Protein AF-A0A0J1EWR9-F1 (afdb_monomer)

Mean predicted aligned error: 10.92 Å

pLDDT: mean 83.85, std 16.02, range [31.08, 96.56]

Structure (mmCIF, N/CA/C/O backbone):
data_AF-A0A0J1EWR9-F1
#
_entry.id   AF-A0A0J1EWR9-F1
#
loop_
_atom_site.group_PDB
_atom_site.id
_atom_site.type_symbol
_atom_site.label_atom_id
_atom_site.label_alt_id
_atom_site.label_comp_id
_atom_site.label_asym_id
_atom_site.label_entity_id
_atom_site.label_seq_id
_atom_site.pdbx_PDB_ins_code
_atom_site.Cartn_x
_atom_site.Cartn_y
_atom_site.Cartn_z
_atom_site.occupancy
_atom_site.B_iso_or_equiv
_atom_site.auth_seq_id
_atom_site.auth_comp_id
_atom_site.auth_asym_id
_atom_site.auth_atom_id
_atom_site.pdbx_PDB_model_num
ATOM 1 N N . MET A 1 1 ? -21.364 41.286 -3.175 1.00 37.91 1 MET A N 1
ATOM 2 C CA . MET A 1 1 ? -20.191 40.761 -3.909 1.00 37.91 1 MET A CA 1
ATOM 3 C C . MET A 1 1 ? -19.539 39.687 -3.044 1.00 37.91 1 MET A C 1
ATOM 5 O O . MET A 1 1 ? -18.715 40.009 -2.201 1.00 37.91 1 MET A O 1
ATOM 9 N N . ALA A 1 2 ? -20.001 38.438 -3.156 1.00 32.22 2 ALA A N 1
ATOM 10 C CA . ALA A 1 2 ? -19.478 37.317 -2.376 1.00 32.22 2 ALA A CA 1
ATOM 11 C C . ALA A 1 2 ? -18.197 36.787 -3.035 1.00 32.22 2 ALA A C 1
ATOM 13 O O . ALA A 1 2 ? -18.222 36.360 -4.189 1.00 32.22 2 ALA A O 1
ATOM 14 N N . ALA A 1 3 ? -17.079 36.841 -2.314 1.00 31.08 3 ALA A N 1
ATOM 15 C CA . ALA A 1 3 ? -15.833 36.223 -2.734 1.00 31.08 3 ALA A CA 1
ATOM 16 C C . ALA A 1 3 ? -15.932 34.708 -2.509 1.00 31.08 3 ALA A C 1
ATOM 18 O O . ALA A 1 3 ? -16.020 34.244 -1.374 1.00 31.08 3 ALA A O 1
ATOM 19 N N . ALA A 1 4 ? -15.933 33.939 -3.598 1.00 34.31 4 ALA A N 1
ATOM 20 C CA . ALA A 1 4 ? -15.807 32.491 -3.549 1.00 34.31 4 ALA A CA 1
ATOM 21 C C . ALA A 1 4 ? -14.439 32.131 -2.949 1.00 34.31 4 ALA A C 1
ATOM 23 O O . ALA A 1 4 ? -13.392 32.376 -3.556 1.00 34.31 4 ALA A O 1
ATOM 24 N N . ALA A 1 5 ? -14.450 31.565 -1.742 1.00 34.25 5 ALA A N 1
ATOM 25 C CA . ALA A 1 5 ? -13.275 30.957 -1.146 1.00 34.25 5 ALA A CA 1
ATOM 26 C C . ALA A 1 5 ? -12.832 29.797 -2.046 1.00 34.25 5 ALA A C 1
ATOM 28 O O . ALA A 1 5 ? -13.512 28.777 -2.162 1.00 34.25 5 ALA A O 1
ATOM 29 N N . ARG A 1 6 ? -11.695 29.976 -2.723 1.00 36.34 6 ARG A N 1
ATOM 30 C CA . ARG A 1 6 ? -10.987 28.891 -3.397 1.00 36.34 6 ARG A CA 1
ATOM 31 C C . ARG A 1 6 ? -10.632 27.859 -2.332 1.00 36.34 6 ARG A C 1
ATOM 33 O O . ARG A 1 6 ? -9.764 28.110 -1.502 1.00 36.34 6 ARG A O 1
ATOM 40 N N . SER A 1 7 ? -11.331 26.727 -2.347 1.00 34.72 7 SER A N 1
ATOM 41 C CA . SER A 1 7 ? -10.977 25.547 -1.563 1.00 34.72 7 SER A CA 1
ATOM 42 C C . SER A 1 7 ? -9.659 25.001 -2.104 1.00 34.72 7 SER A C 1
ATOM 44 O O . SER A 1 7 ? -9.625 24.176 -3.013 1.00 34.72 7 SER A O 1
ATOM 46 N N . THR A 1 8 ? -8.545 25.526 -1.604 1.00 36.16 8 THR A N 1
ATOM 47 C CA . THR A 1 8 ? -7.243 24.886 -1.747 1.00 36.16 8 THR A CA 1
ATOM 48 C C . THR A 1 8 ? -7.196 23.759 -0.726 1.00 36.16 8 THR A C 1
ATOM 50 O O . THR A 1 8 ? -6.643 23.915 0.362 1.00 36.16 8 THR A O 1
ATOM 53 N N . THR A 1 9 ? -7.813 22.620 -1.039 1.00 37.31 9 THR A N 1
ATOM 54 C CA . THR A 1 9 ? -7.433 21.369 -0.385 1.00 37.31 9 THR A CA 1
ATOM 55 C C . THR A 1 9 ? -5.972 21.138 -0.736 1.00 37.31 9 THR A C 1
ATOM 57 O O . THR A 1 9 ? -5.660 20.743 -1.856 1.00 37.31 9 THR A O 1
ATOM 60 N N . THR A 1 10 ? -5.060 21.450 0.183 1.00 41.75 10 THR A N 1
ATOM 61 C CA . THR A 1 10 ? -3.684 20.963 0.107 1.00 41.75 10 THR A CA 1
ATOM 62 C C . THR A 1 10 ? -3.775 19.447 0.124 1.00 41.75 10 THR A C 1
ATOM 64 O O . THR A 1 10 ? -4.070 18.866 1.171 1.00 41.75 10 THR A O 1
ATOM 67 N N . GLU A 1 11 ? -3.642 18.826 -1.050 1.00 52.19 11 GLU A N 1
ATOM 68 C CA . GLU A 1 11 ? -3.590 17.376 -1.165 1.00 52.19 11 GLU A CA 1
ATOM 69 C C . GLU A 1 11 ? -2.507 16.869 -0.220 1.00 52.19 11 GLU A C 1
ATOM 71 O O . GLU A 1 11 ? -1.370 17.343 -0.205 1.00 52.19 11 GLU A O 1
ATOM 76 N N . ASP A 1 12 ? -2.912 15.947 0.639 1.00 57.62 12 ASP A N 1
ATOM 77 C CA . ASP A 1 12 ? -2.033 15.313 1.592 1.00 57.62 12 ASP A CA 1
ATOM 78 C C . ASP A 1 12 ? -0.896 14.601 0.832 1.00 57.62 12 ASP A C 1
ATOM 80 O O . ASP A 1 12 ? -1.179 13.655 0.096 1.00 57.62 12 ASP A O 1
ATOM 84 N N . PRO A 1 13 ? 0.382 14.986 1.020 1.00 54.22 13 PRO A N 1
ATOM 85 C CA . PRO A 1 13 ? 1.504 14.474 0.221 1.00 54.22 13 PRO A CA 1
ATOM 86 C C . PRO A 1 13 ? 1.744 12.967 0.419 1.00 54.22 13 PRO A C 1
ATOM 88 O O . PRO A 1 13 ? 2.496 12.333 -0.319 1.00 54.22 13 PRO A O 1
ATOM 91 N N . THR A 1 14 ? 1.081 12.384 1.419 1.00 61.03 14 THR A N 1
ATOM 92 C CA . THR A 1 14 ? 1.144 10.967 1.782 1.00 61.03 14 THR A CA 1
ATOM 93 C C . THR A 1 14 ? 0.145 10.108 1.015 1.00 61.03 14 THR A C 1
ATOM 95 O O . THR A 1 14 ? 0.278 8.881 0.970 1.00 61.03 14 THR A O 1
ATOM 98 N N . SER A 1 15 ? -0.862 10.743 0.415 1.00 74.31 15 SER A N 1
ATOM 99 C CA . SER A 1 15 ? -1.909 10.065 -0.331 1.00 74.31 15 SER A CA 1
ATOM 100 C C . SER A 1 15 ? -1.381 9.644 -1.706 1.00 74.31 15 SER A C 1
ATOM 102 O O . SER A 1 15 ? -0.711 10.428 -2.379 1.00 74.31 15 SER A O 1
ATOM 104 N N . PRO A 1 16 ? -1.640 8.400 -2.144 1.00 84.75 16 PRO A N 1
ATOM 105 C CA . PRO A 1 16 ? -1.230 7.958 -3.465 1.00 84.75 16 PRO A CA 1
ATOM 106 C C . PRO A 1 16 ? -1.971 8.787 -4.508 1.00 84.75 16 PRO A C 1
ATOM 108 O O . PRO A 1 16 ? -3.175 9.020 -4.398 1.00 84.75 16 PRO A O 1
ATOM 111 N N . VAL A 1 17 ? -1.254 9.225 -5.534 1.00 88.19 17 VAL A N 1
ATOM 112 C CA . VAL A 1 17 ? -1.844 10.052 -6.587 1.00 88.19 17 VAL A CA 1
ATOM 113 C C . VAL A 1 17 ? -2.610 9.154 -7.552 1.00 88.19 17 VAL A C 1
ATOM 115 O O . VAL A 1 17 ? -2.128 8.086 -7.931 1.00 88.19 17 VAL A O 1
ATOM 118 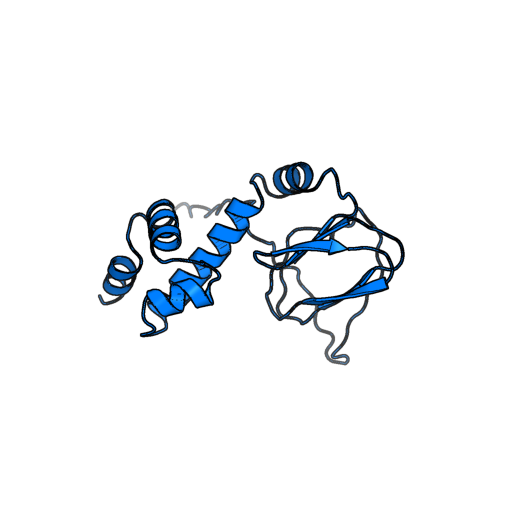N N . ARG A 1 18 ? -3.794 9.578 -8.003 1.00 90.31 18 ARG A N 1
ATOM 119 C CA . ARG A 1 18 ? -4.488 8.855 -9.074 1.00 90.31 18 ARG A CA 1
ATOM 120 C C . ARG A 1 18 ? -3.701 9.007 -10.378 1.00 90.31 18 ARG A C 1
ATOM 122 O O . ARG A 1 18 ? -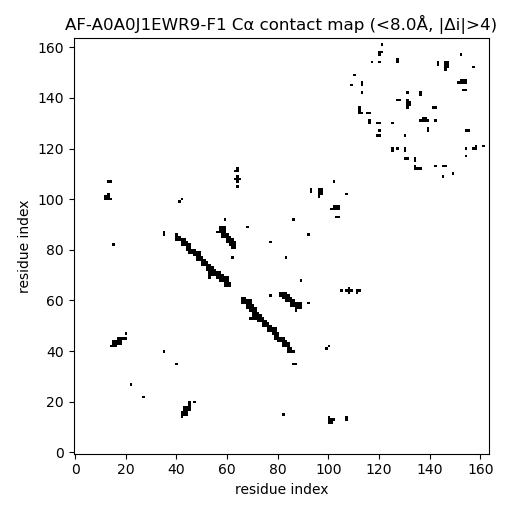3.573 10.113 -10.902 1.00 90.31 18 ARG A O 1
ATOM 129 N N . LYS A 1 19 ? -3.204 7.902 -10.930 1.00 89.12 19 LYS A N 1
ATOM 130 C CA . LYS A 1 19 ? -2.657 7.865 -12.292 1.00 89.12 19 LYS A CA 1
ATOM 131 C C . LYS A 1 19 ? -3.823 7.720 -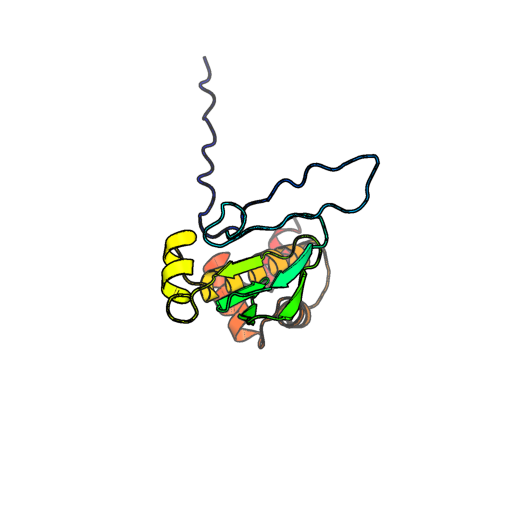13.264 1.00 89.12 19 LYS A C 1
ATOM 133 O O . LYS A 1 19 ? -4.635 6.809 -13.131 1.00 89.12 19 LYS A O 1
ATOM 138 N N . LEU A 1 20 ? -3.926 8.638 -14.220 1.00 88.75 20 LEU A N 1
ATOM 139 C CA . LEU A 1 20 ? -4.916 8.528 -15.283 1.00 88.75 20 LEU A CA 1
ATOM 140 C C . LEU A 1 20 ? -4.386 7.576 -16.356 1.00 88.75 20 LEU A C 1
ATOM 142 O O . LEU A 1 20 ? -3.428 7.900 -17.057 1.00 88.75 20 LEU A O 1
ATOM 146 N N . VAL A 1 21 ? -5.024 6.418 -16.488 1.00 88.06 21 VAL A N 1
ATOM 147 C CA . VAL A 1 21 ? -4.879 5.557 -17.659 1.00 88.06 21 VAL A CA 1
ATOM 148 C C . VAL A 1 21 ? -5.995 5.947 -18.620 1.00 88.06 21 VAL A C 1
ATOM 150 O O . VAL A 1 21 ? -7.172 5.855 -18.289 1.00 88.06 21 VAL A O 1
ATOM 153 N N . VAL A 1 22 ? -5.630 6.478 -19.785 1.00 87.69 22 VAL A N 1
ATOM 154 C CA . VAL A 1 22 ? -6.620 6.847 -20.805 1.00 87.69 22 VAL A CA 1
ATOM 155 C C . VAL A 1 22 ? -7.133 5.549 -21.440 1.00 87.69 22 VAL A C 1
ATOM 157 O O . VAL A 1 22 ? -6.310 4.803 -21.963 1.00 87.69 22 VAL A O 1
ATOM 160 N N . PRO A 1 23 ? -8.435 5.236 -21.396 1.00 84.38 23 PRO A N 1
ATOM 161 C CA . PRO A 1 23 ? -8.952 4.029 -22.027 1.00 84.38 23 PRO A CA 1
ATOM 162 C C . PRO A 1 23 ? -8.863 4.134 -23.554 1.00 84.38 23 PRO A C 1
ATOM 164 O O . PRO A 1 23 ? -9.078 5.203 -24.126 1.00 84.38 23 PRO A O 1
ATOM 167 N N . ASP A 1 24 ? -8.550 3.017 -24.202 1.00 88.50 24 ASP A N 1
ATOM 168 C CA . ASP A 1 24 ? -8.649 2.848 -25.650 1.00 88.50 24 ASP A CA 1
ATOM 169 C C . ASP A 1 24 ? -9.921 2.035 -25.941 1.00 88.50 24 ASP A C 1
ATOM 171 O O . ASP A 1 24 ? -10.001 0.883 -25.516 1.00 88.50 24 ASP A O 1
ATOM 175 N N . PRO A 1 25 ? -10.930 2.587 -26.639 1.00 89.88 25 PRO A N 1
ATOM 176 C CA . PRO A 1 25 ? -12.158 1.854 -26.950 1.00 89.88 25 PRO A CA 1
ATOM 177 C C . PRO A 1 25 ? -11.934 0.569 -27.760 1.00 89.88 25 PRO A C 1
ATOM 179 O O . PRO A 1 25 ? -12.799 -0.302 -27.766 1.00 89.88 25 PRO A O 1
ATOM 182 N N . SER A 1 26 ? -10.797 0.457 -28.452 1.00 94.75 26 SER A N 1
ATOM 183 C CA . SER A 1 26 ? -10.439 -0.692 -29.286 1.00 94.75 26 SER A CA 1
ATOM 184 C C . SER A 1 26 ? -9.549 -1.722 -28.584 1.00 94.75 26 SER A C 1
ATOM 186 O O . SER A 1 26 ? -9.333 -2.803 -29.129 1.00 94.75 26 SER A O 1
ATOM 188 N N . SER A 1 27 ? -9.056 -1.427 -27.374 1.00 92.62 27 SER A N 1
ATOM 189 C CA . SER A 1 27 ? -8.147 -2.314 -26.647 1.00 92.62 27 SER A CA 1
ATOM 190 C C . SER A 1 27 ? -8.448 -2.370 -25.153 1.00 92.62 27 SER A C 1
ATOM 192 O O . SER A 1 27 ? -8.531 -1.359 -24.462 1.00 92.62 27 SER A O 1
ATOM 194 N N . SER A 1 28 ? -8.510 -3.587 -24.614 1.00 89.81 28 SER A N 1
ATOM 195 C CA . SER A 1 28 ? -8.596 -3.820 -23.167 1.00 89.81 28 SER A CA 1
ATOM 196 C C . SER A 1 28 ? -7.227 -3.834 -22.475 1.00 89.81 28 SER A C 1
ATOM 198 O O . SER A 1 28 ? -7.166 -3.988 -21.257 1.00 89.81 28 SER A O 1
ATOM 200 N N . VAL A 1 29 ? -6.128 -3.693 -23.230 1.00 91.44 29 VAL A N 1
ATOM 201 C CA . VAL A 1 29 ? -4.752 -3.759 -22.719 1.00 91.44 29 VAL A CA 1
ATOM 202 C C . VAL A 1 29 ? -3.935 -2.574 -23.217 1.00 91.44 29 VAL A C 1
ATOM 204 O O . VAL A 1 29 ? -3.960 -2.204 -24.391 1.00 91.44 29 VAL A O 1
ATOM 207 N N . ARG A 1 30 ? -3.145 -2.010 -22.309 1.00 91.44 30 ARG A N 1
ATOM 208 C CA . ARG A 1 30 ? -2.126 -1.006 -22.598 1.00 91.44 30 ARG A CA 1
ATOM 209 C C . ARG A 1 30 ? -0.823 -1.451 -21.955 1.00 91.44 30 ARG A C 1
ATOM 211 O O . ARG A 1 30 ? -0.830 -1.907 -20.816 1.00 91.44 30 ARG A O 1
ATOM 218 N N . TRP A 1 31 ? 0.282 -1.284 -22.669 1.00 91.94 31 TRP A N 1
ATOM 219 C CA . TRP A 1 31 ? 1.608 -1.619 -22.168 1.00 91.94 31 TRP A CA 1
ATOM 220 C C . TRP A 1 31 ? 2.576 -0.463 -22.412 1.00 91.94 31 TRP A C 1
ATOM 222 O O . TRP A 1 31 ? 2.410 0.317 -23.351 1.00 91.94 31 TRP A O 1
ATOM 232 N N . HIS A 1 32 ? 3.571 -0.356 -21.537 1.00 90.44 32 HIS A N 1
ATOM 233 C CA . HIS A 1 32 ? 4.673 0.590 -21.644 1.00 90.44 32 HIS A CA 1
ATOM 234 C C . HIS A 1 32 ? 5.931 -0.046 -21.056 1.00 90.44 32 HIS A C 1
ATOM 236 O O . HIS A 1 32 ? 5.840 -0.842 -20.125 1.00 90.44 32 HIS A O 1
ATOM 242 N N . GLU A 1 33 ? 7.087 0.363 -21.562 1.00 92.50 33 GLU A N 1
ATOM 243 C CA . GLU A 1 33 ? 8.392 0.090 -20.965 1.00 92.50 33 GLU A CA 1
ATOM 244 C C . GLU A 1 33 ? 8.979 1.413 -20.467 1.00 92.50 33 GLU A C 1
ATOM 246 O O . GLU A 1 33 ? 8.808 2.450 -21.114 1.00 92.50 33 GLU A O 1
ATOM 251 N N . HIS A 1 34 ? 9.609 1.403 -19.295 1.00 88.38 34 HIS A N 1
ATOM 252 C CA . HIS A 1 34 ? 10.276 2.582 -18.759 1.00 88.38 34 HIS A CA 1
ATOM 253 C C . HIS A 1 34 ? 11.410 2.201 -17.805 1.00 88.38 34 HIS A C 1
ATOM 255 O O . HIS A 1 34 ? 11.349 1.176 -17.126 1.00 88.38 34 HIS A O 1
ATOM 261 N N . ASP A 1 35 ? 12.384 3.099 -17.682 1.00 85.75 35 ASP A N 1
ATOM 262 C CA . ASP A 1 35 ? 13.476 2.990 -16.715 1.00 85.75 35 ASP A CA 1
ATOM 263 C C . ASP A 1 35 ? 13.130 3.648 -15.370 1.00 85.75 35 ASP A C 1
ATOM 265 O O . ASP A 1 35 ? 11.990 4.046 -15.107 1.00 85.75 35 ASP A O 1
ATOM 269 N N . TRP A 1 36 ? 14.122 3.758 -14.486 1.00 81.19 36 TRP A N 1
ATOM 270 C CA . TRP A 1 36 ? 14.060 4.550 -13.259 1.00 81.19 36 TRP A CA 1
ATOM 271 C C . TRP A 1 36 ? 15.188 5.600 -13.262 1.00 81.19 36 TRP A C 1
ATOM 273 O O . TRP A 1 36 ? 16.313 5.253 -13.617 1.00 81.19 36 TRP A O 1
ATOM 283 N N . PRO A 1 37 ? 14.952 6.851 -12.814 1.00 81.75 37 PRO A N 1
ATOM 284 C CA . PRO A 1 37 ? 13.690 7.402 -12.326 1.00 81.75 37 PRO A CA 1
ATOM 285 C C . PRO A 1 37 ? 12.752 7.758 -13.483 1.00 81.75 37 PRO A C 1
ATOM 287 O O . PRO A 1 37 ? 13.180 8.266 -14.513 1.00 81.75 37 PRO A O 1
ATOM 290 N N . HIS A 1 38 ? 11.453 7.544 -13.295 1.00 83.00 38 HIS A N 1
ATOM 291 C CA . HIS A 1 38 ? 10.449 7.854 -14.310 1.00 83.00 38 HIS A CA 1
ATOM 292 C C . HIS A 1 38 ? 9.204 8.470 -13.663 1.00 83.00 38 HIS A C 1
ATOM 294 O O . HIS A 1 38 ? 8.873 8.095 -12.536 1.00 83.00 38 HIS A O 1
ATOM 300 N N . PRO A 1 39 ? 8.465 9.376 -14.335 1.00 82.38 39 PRO A N 1
ATOM 301 C CA . PRO A 1 39 ? 7.259 9.985 -13.768 1.00 82.38 39 PRO A CA 1
ATOM 302 C C . PRO A 1 39 ? 6.186 8.982 -13.320 1.00 82.38 39 PRO A C 1
ATOM 304 O O . PRO A 1 39 ? 5.365 9.318 -12.465 1.00 82.38 39 PRO A O 1
ATOM 307 N N . LEU A 1 40 ? 6.184 7.767 -13.883 1.00 81.81 40 LEU A N 1
ATOM 308 C CA . LEU A 1 40 ? 5.295 6.675 -13.469 1.00 81.81 40 LEU A CA 1
ATOM 309 C C . LEU A 1 40 ? 5.744 5.979 -12.173 1.00 81.81 40 LEU A C 1
ATOM 311 O O . LEU A 1 40 ? 4.906 5.419 -11.474 1.00 81.81 40 LEU A O 1
ATOM 315 N N . ALA A 1 41 ? 7.029 6.056 -11.820 1.00 82.50 41 ALA A N 1
ATOM 316 C CA . ALA A 1 41 ? 7.616 5.450 -10.624 1.00 82.50 41 ALA A CA 1
ATOM 317 C C . ALA A 1 41 ? 7.424 6.345 -9.383 1.00 82.50 41 ALA A C 1
ATOM 319 O O . ALA A 1 41 ? 8.377 6.803 -8.745 1.00 82.50 41 ALA A O 1
ATOM 320 N N . ARG A 1 42 ? 6.161 6.634 -9.058 1.00 86.50 42 ARG A N 1
ATOM 321 C CA . ARG A 1 42 ? 5.741 7.381 -7.861 1.00 86.50 42 ARG A CA 1
ATOM 322 C C . ARG A 1 42 ? 4.645 6.632 -7.117 1.00 86.50 42 ARG A C 1
ATOM 324 O O . ARG A 1 42 ? 4.044 5.719 -7.661 1.00 86.50 42 ARG A O 1
ATOM 331 N N . TRP A 1 43 ? 4.353 7.026 -5.883 1.00 88.69 43 TRP A N 1
ATOM 332 C CA . TRP A 1 43 ? 3.257 6.440 -5.108 1.00 88.69 43 TRP A CA 1
ATOM 333 C C . TRP A 1 43 ? 1.898 6.753 -5.747 1.00 88.69 43 TRP A C 1
ATOM 335 O O . TRP A 1 43 ? 1.466 7.909 -5.746 1.00 88.69 43 TRP A O 1
ATOM 345 N N . HIS A 1 44 ? 1.246 5.749 -6.341 1.00 90.88 44 HIS A N 1
ATOM 346 C CA . HIS A 1 44 ? 0.037 5.964 -7.135 1.00 90.88 44 HIS A CA 1
ATOM 347 C C . HIS A 1 44 ? -0.940 4.7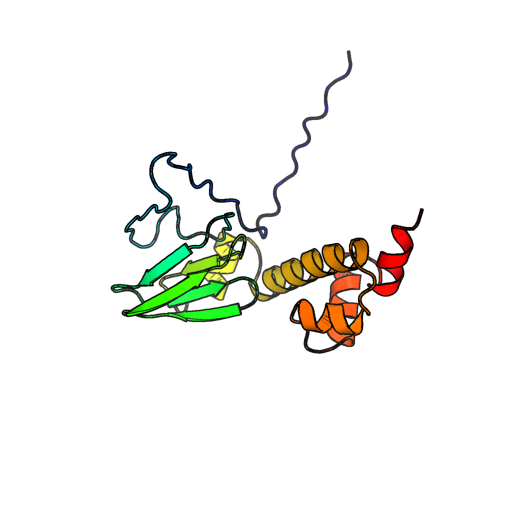90 -7.091 1.00 90.88 44 HIS A C 1
ATOM 349 O O . HIS A 1 44 ? -0.611 3.712 -6.614 1.00 90.88 44 HIS A O 1
ATOM 355 N N . TYR A 1 45 ? -2.154 5.024 -7.582 1.00 93.75 45 TYR A N 1
ATOM 356 C CA . TYR A 1 45 ? -3.166 3.994 -7.821 1.00 93.75 45 TYR A CA 1
ATOM 357 C C . TYR A 1 45 ? -3.943 4.313 -9.102 1.00 93.75 45 TYR A C 1
ATOM 359 O O . TYR A 1 45 ? -3.987 5.467 -9.546 1.00 93.75 45 TYR A O 1
ATOM 367 N N . HIS A 1 46 ? -4.596 3.309 -9.678 1.00 93.88 46 HIS A N 1
ATOM 368 C CA . HIS A 1 46 ? -5.487 3.453 -10.831 1.00 93.88 46 HIS A CA 1
ATOM 369 C C . HIS A 1 46 ? -6.561 2.340 -10.818 1.00 93.88 46 HIS A C 1
ATOM 371 O O . HIS A 1 46 ? -6.392 1.357 -10.095 1.00 93.88 46 HIS A O 1
ATOM 377 N N . PRO A 1 47 ? -7.735 2.521 -11.462 1.00 93.25 47 PRO A N 1
ATOM 378 C CA . PRO A 1 47 ? -8.798 1.507 -11.478 1.00 93.25 47 PRO A CA 1
ATOM 379 C C . PRO A 1 47 ? -8.449 0.219 -12.230 1.00 93.25 47 PRO A C 1
ATOM 381 O O . PRO A 1 47 ? -9.115 -0.794 -12.022 1.00 93.25 47 PRO A O 1
ATOM 384 N N . GLU A 1 48 ? -7.455 0.254 -13.106 1.00 94.81 48 GLU A N 1
ATOM 385 C CA . GLU A 1 48 ? -7.045 -0.878 -13.922 1.00 94.81 48 GLU A CA 1
ATOM 386 C C . GLU A 1 48 ? -6.253 -1.912 -13.096 1.00 94.81 48 GLU A C 1
ATOM 388 O O . GLU A 1 48 ? -5.761 -1.637 -12.001 1.00 94.81 48 GLU A O 1
ATOM 393 N N . VAL A 1 49 ? -6.149 -3.139 -13.608 1.00 95.06 49 VAL A N 1
ATOM 394 C CA . VAL A 1 49 ? -5.206 -4.139 -13.084 1.00 95.06 49 VAL A CA 1
ATOM 395 C C . VAL A 1 49 ? -3.869 -3.924 -13.789 1.00 95.06 49 VAL A C 1
ATOM 397 O O . VAL A 1 49 ? -3.835 -3.826 -15.014 1.00 95.06 49 VAL A O 1
ATOM 400 N N . GLU A 1 50 ? -2.771 -3.852 -13.035 1.00 95.62 50 GLU A N 1
ATOM 401 C CA . GLU A 1 50 ? -1.423 -3.680 -13.595 1.00 95.62 50 GLU A CA 1
ATOM 402 C C . GLU A 1 50 ? -0.623 -4.973 -13.478 1.00 95.62 50 GLU A C 1
ATOM 404 O O . GLU A 1 50 ? -0.559 -5.576 -12.409 1.00 95.62 50 GLU A O 1
ATOM 409 N N . VAL A 1 51 ? 0.006 -5.380 -14.580 1.00 95.88 51 VAL A N 1
ATOM 410 C CA . VAL A 1 51 ? 1.010 -6.446 -14.606 1.00 95.88 51 VAL A CA 1
ATOM 411 C C . VAL A 1 51 ? 2.361 -5.790 -14.848 1.00 95.88 51 VAL A C 1
ATOM 413 O O . VAL A 1 51 ? 2.521 -5.061 -15.825 1.00 95.88 51 VAL A O 1
ATOM 416 N N . HIS A 1 52 ? 3.329 -6.048 -13.973 1.00 95.12 52 HIS A N 1
ATOM 417 C CA . HIS A 1 52 ? 4.651 -5.434 -14.041 1.00 95.12 52 HIS A CA 1
ATOM 418 C C . HIS A 1 52 ? 5.734 -6.514 -13.986 1.00 95.12 52 HIS A C 1
ATOM 420 O O . HIS A 1 52 ? 5.797 -7.295 -13.031 1.00 95.12 52 HIS A O 1
ATOM 426 N N . LEU A 1 53 ? 6.579 -6.541 -15.020 1.00 96.31 53 LEU A N 1
ATOM 427 C CA . LEU A 1 53 ? 7.783 -7.361 -15.111 1.00 96.31 53 LEU A CA 1
ATOM 428 C C . LEU A 1 53 ? 9.027 -6.483 -14.950 1.00 96.31 53 LEU A C 1
ATOM 430 O O . LEU A 1 53 ? 9.253 -5.575 -15.748 1.00 96.31 53 LEU A O 1
ATOM 434 N N . ILE A 1 54 ? 9.867 -6.799 -13.969 1.00 94.62 54 ILE A N 1
ATOM 435 C CA . ILE A 1 54 ? 11.173 -6.158 -13.813 1.00 94.62 54 ILE A CA 1
ATOM 436 C C . ILE A 1 54 ? 12.209 -6.908 -14.648 1.00 94.62 54 ILE A C 1
ATOM 438 O O . ILE A 1 54 ? 12.451 -8.091 -14.421 1.00 94.62 54 ILE A O 1
ATOM 442 N N . ARG A 1 55 ? 12.836 -6.227 -15.612 1.00 92.88 55 ARG A N 1
ATOM 443 C CA . ARG A 1 55 ? 13.801 -6.852 -16.533 1.00 92.88 55 ARG A CA 1
ATOM 444 C C . ARG A 1 55 ? 15.238 -6.831 -16.008 1.00 92.88 55 ARG A C 1
ATOM 446 O O . ARG A 1 55 ? 15.922 -7.840 -16.125 1.00 92.88 55 ARG A O 1
ATOM 453 N N . GLU A 1 56 ? 15.675 -5.725 -15.402 1.00 89.38 56 GLU A N 1
ATOM 454 C CA . GLU A 1 56 ? 17.101 -5.519 -15.075 1.00 89.38 56 GLU A CA 1
ATOM 455 C C . GLU A 1 56 ? 17.372 -4.938 -13.678 1.00 89.38 56 GLU A C 1
ATOM 457 O O . GLU A 1 56 ? 18.446 -5.153 -13.117 1.00 89.38 56 GLU A O 1
ATOM 462 N N . SER A 1 57 ? 16.422 -4.216 -13.079 1.00 88.75 57 SER A N 1
ATOM 463 C CA . SER A 1 57 ? 16.654 -3.508 -11.816 1.00 88.75 57 SER A CA 1
ATOM 464 C C . SER A 1 57 ? 16.331 -4.351 -10.576 1.00 88.75 57 SER A C 1
ATOM 466 O O . SER A 1 57 ? 15.574 -5.318 -10.622 1.00 88.75 57 SER A O 1
ATOM 468 N N . SER A 1 58 ? 16.889 -3.944 -9.434 1.00 88.56 58 SER A N 1
ATOM 469 C CA . SER A 1 58 ? 16.557 -4.476 -8.107 1.00 88.56 58 SER A CA 1
ATOM 470 C C . SER A 1 58 ? 16.212 -3.339 -7.155 1.00 88.56 58 SER A C 1
ATOM 472 O O . SER A 1 58 ? 16.736 -2.227 -7.272 1.00 88.56 58 SER A O 1
ATOM 474 N N . GLY A 1 59 ? 15.355 -3.606 -6.176 1.00 89.31 59 GLY A N 1
ATOM 475 C CA . GLY A 1 59 ? 14.877 -2.555 -5.290 1.00 89.31 59 GLY A CA 1
ATOM 476 C C . GLY A 1 59 ? 13.778 -2.999 -4.344 1.00 89.31 59 GLY A C 1
ATOM 477 O O . GLY A 1 59 ? 13.734 -4.150 -3.917 1.00 89.31 59 GLY A O 1
ATOM 478 N N . THR A 1 60 ? 12.900 -2.061 -3.999 1.00 89.06 60 THR A N 1
ATOM 479 C CA . THR A 1 60 ? 11.750 -2.301 -3.124 1.00 89.06 60 THR A CA 1
ATOM 480 C C . THR A 1 60 ? 10.459 -1.963 -3.850 1.00 89.06 60 THR A C 1
ATOM 482 O O . THR A 1 60 ? 10.298 -0.854 -4.364 1.00 89.06 60 THR A O 1
ATOM 485 N N . VAL A 1 61 ? 9.539 -2.920 -3.872 1.00 91.44 61 VAL A N 1
ATOM 486 C CA . VAL A 1 61 ? 8.159 -2.729 -4.310 1.00 91.44 61 VAL A CA 1
ATOM 487 C C . VAL A 1 61 ? 7.321 -2.413 -3.082 1.00 91.44 61 VAL A C 1
ATOM 489 O O . VAL A 1 61 ? 7.531 -2.974 -2.007 1.00 91.44 61 VAL A O 1
ATOM 492 N N . MET A 1 62 ? 6.383 -1.492 -3.243 1.00 88.81 62 MET A N 1
ATOM 493 C CA . MET A 1 62 ? 5.342 -1.190 -2.275 1.00 88.81 62 MET A CA 1
ATOM 494 C C . MET A 1 62 ? 4.000 -1.489 -2.909 1.00 88.81 62 MET A C 1
ATOM 496 O O . MET A 1 62 ? 3.753 -1.048 -4.030 1.00 88.81 62 MET A O 1
ATOM 500 N N . ALA A 1 63 ? 3.141 -2.181 -2.176 1.00 91.62 63 ALA A N 1
ATOM 501 C CA . ALA A 1 63 ? 1.784 -2.503 -2.579 1.00 91.62 63 ALA A CA 1
ATOM 502 C C . ALA A 1 63 ? 0.873 -2.395 -1.351 1.00 91.62 63 ALA A C 1
ATOM 504 O O . ALA A 1 63 ? 0.953 -3.202 -0.428 1.00 91.62 63 ALA A O 1
ATOM 505 N N . GLY A 1 64 ? 0.046 -1.352 -1.319 1.00 87.19 64 GLY A N 1
ATOM 506 C CA . GLY A 1 64 ? -0.797 -0.989 -0.189 1.00 87.19 64 GLY A CA 1
ATOM 507 C C . GLY A 1 64 ? 0.024 -0.766 1.078 1.00 87.19 64 GLY A C 1
ATOM 508 O O . GLY A 1 64 ? 0.725 0.232 1.233 1.00 87.19 64 GLY A O 1
ATOM 509 N N . ASP A 1 65 ? -0.090 -1.708 1.997 1.00 79.69 65 ASP A N 1
ATOM 510 C CA . ASP A 1 65 ? 0.555 -1.724 3.303 1.00 79.69 65 ASP A CA 1
ATOM 511 C C . ASP A 1 65 ? 1.732 -2.709 3.394 1.00 79.69 65 ASP A C 1
ATOM 513 O O . ASP A 1 65 ? 2.352 -2.834 4.453 1.00 79.69 65 ASP A O 1
ATOM 517 N N . TRP A 1 66 ? 2.053 -3.389 2.294 1.00 84.75 66 TRP A N 1
ATOM 518 C CA . TRP A 1 66 ? 3.182 -4.297 2.182 1.00 84.75 66 TRP A CA 1
ATOM 519 C C . TRP A 1 66 ? 4.328 -3.658 1.392 1.00 84.75 66 TRP A C 1
ATOM 521 O O . TRP A 1 66 ? 4.116 -2.945 0.408 1.00 84.75 66 TRP A O 1
ATOM 531 N N . ALA A 1 67 ? 5.560 -3.930 1.821 1.00 85.12 67 ALA A N 1
ATOM 532 C CA . ALA A 1 67 ? 6.766 -3.602 1.076 1.00 85.12 67 ALA A CA 1
ATOM 533 C C . ALA A 1 67 ? 7.744 -4.775 1.124 1.00 85.12 67 ALA A C 1
ATOM 535 O O . ALA A 1 67 ? 7.905 -5.414 2.166 1.00 85.12 67 ALA A O 1
ATOM 536 N N . GLY A 1 68 ? 8.425 -5.030 0.011 1.00 85.38 68 GLY A N 1
ATOM 537 C CA . GLY A 1 68 ? 9.376 -6.129 -0.094 1.00 85.38 68 GLY A CA 1
ATOM 538 C C . GLY A 1 68 ? 10.355 -5.971 -1.253 1.00 85.38 68 GLY A C 1
ATOM 539 O O . GLY A 1 68 ? 10.218 -5.050 -2.064 1.00 85.38 68 GLY A O 1
ATOM 540 N N . PRO A 1 69 ? 11.384 -6.829 -1.317 1.00 89.56 69 PRO A N 1
ATOM 541 C CA . PRO A 1 69 ? 12.401 -6.741 -2.352 1.00 89.56 69 PRO A CA 1
ATOM 542 C C . PRO A 1 69 ? 11.859 -7.160 -3.727 1.00 89.56 69 PRO A C 1
ATOM 544 O O . PRO A 1 69 ? 11.017 -8.051 -3.837 1.00 89.56 69 PRO A O 1
ATOM 547 N N . PHE A 1 70 ? 12.400 -6.558 -4.785 1.00 92.38 70 PHE A N 1
ATOM 548 C CA . PHE A 1 70 ? 12.297 -7.058 -6.157 1.00 92.38 70 PHE A CA 1
ATOM 549 C C . PHE A 1 70 ? 13.679 -7.137 -6.815 1.00 92.38 70 PHE A C 1
ATOM 551 O O . PHE A 1 70 ? 14.619 -6.474 -6.370 1.00 92.38 70 PHE A O 1
ATOM 558 N N . GLY A 1 71 ? 13.774 -7.921 -7.889 1.00 91.00 71 GLY A N 1
ATOM 559 C CA . GLY A 1 71 ? 14.949 -8.038 -8.754 1.00 91.00 71 GLY A CA 1
ATOM 560 C C . GLY A 1 71 ? 14.558 -8.410 -10.190 1.00 91.00 71 GLY A C 1
ATOM 561 O O . GLY A 1 71 ? 13.360 -8.546 -10.466 1.00 91.00 71 GLY A O 1
ATOM 562 N N . PRO A 1 72 ? 15.535 -8.610 -11.092 1.00 93.50 72 PRO A N 1
ATOM 563 C CA . PRO A 1 72 ? 15.295 -9.107 -12.444 1.00 93.50 72 PRO A CA 1
ATOM 564 C C . PRO A 1 72 ? 14.438 -10.375 -12.450 1.00 93.50 72 PRO A C 1
ATOM 566 O O . PRO A 1 72 ? 14.645 -11.282 -11.645 1.00 93.50 72 PRO A O 1
ATOM 569 N N . GLY A 1 73 ? 13.464 -10.432 -13.353 1.00 93.88 73 GLY A N 1
ATOM 570 C CA . GLY A 1 73 ? 12.501 -11.527 -13.457 1.00 93.88 73 GLY A CA 1
ATOM 571 C C . GLY A 1 73 ? 11.336 -11.455 -12.465 1.00 93.88 73 GLY A C 1
ATOM 572 O O . GLY A 1 73 ? 10.447 -12.302 -12.532 1.00 93.88 73 GLY A O 1
ATOM 573 N N . HIS A 1 74 ? 11.283 -10.463 -11.566 1.00 95.50 74 HIS A N 1
ATOM 574 C CA . HIS A 1 74 ? 10.125 -10.273 -10.691 1.00 95.50 74 HIS A CA 1
ATOM 575 C C . HIS A 1 74 ? 8.894 -9.911 -11.534 1.00 95.50 74 HIS A C 1
ATOM 577 O O . HIS A 1 74 ? 8.823 -8.823 -12.108 1.00 95.50 74 HIS A O 1
ATOM 583 N N . LEU A 1 75 ? 7.915 -10.817 -11.562 1.00 96.25 75 LEU A N 1
ATOM 584 C CA . LEU A 1 75 ? 6.594 -10.614 -12.150 1.00 96.25 75 LEU A CA 1
ATOM 585 C C . LEU A 1 75 ? 5.573 -10.377 -11.036 1.00 96.25 75 LEU A C 1
ATOM 587 O O . LEU A 1 75 ? 5.458 -11.177 -10.111 1.00 96.25 75 LEU A O 1
ATOM 591 N N . SER A 1 76 ? 4.828 -9.283 -11.131 1.00 95.19 76 SER A N 1
ATOM 592 C CA . SER A 1 76 ? 3.834 -8.894 -10.129 1.00 95.19 76 SER A CA 1
ATOM 593 C C . SER A 1 76 ? 2.533 -8.436 -10.776 1.00 95.19 76 SER A C 1
ATOM 595 O O . SER A 1 76 ? 2.530 -7.945 -11.906 1.00 95.19 76 SER A O 1
ATOM 597 N N . ILE A 1 77 ? 1.430 -8.609 -10.046 1.00 96.56 77 ILE A N 1
ATOM 598 C CA . ILE A 1 77 ? 0.094 -8.156 -10.436 1.00 96.56 77 ILE A CA 1
ATOM 599 C C . ILE A 1 77 ? -0.452 -7.274 -9.316 1.00 96.56 77 ILE A C 1
ATOM 601 O O . ILE A 1 77 ? -0.507 -7.702 -8.163 1.00 96.56 77 ILE A O 1
ATOM 605 N N . MET A 1 78 ? -0.878 -6.062 -9.660 1.00 95.62 78 MET A N 1
ATOM 606 C CA . MET A 1 78 ? -1.533 -5.132 -8.744 1.00 95.62 78 MET A CA 1
ATOM 607 C C . MET A 1 78 ? -3.021 -5.066 -9.059 1.00 95.62 78 MET A C 1
ATOM 609 O O . MET A 1 78 ? -3.424 -4.797 -10.191 1.00 95.62 78 MET A O 1
ATOM 613 N N . GLY A 1 79 ? -3.841 -5.326 -8.041 1.00 93.44 79 GLY A N 1
ATOM 614 C CA . GLY A 1 79 ? -5.293 -5.261 -8.160 1.00 93.44 79 GLY A CA 1
ATOM 615 C C . GLY A 1 79 ? -5.809 -3.838 -8.386 1.00 93.44 79 GLY A C 1
ATOM 616 O O . GLY A 1 79 ? -5.130 -2.854 -8.086 1.00 93.44 79 GLY A O 1
ATOM 617 N N . SER A 1 80 ? -7.052 -3.745 -8.863 1.00 93.25 80 SER A N 1
ATOM 618 C CA . SER A 1 80 ? -7.752 -2.473 -9.071 1.00 93.25 80 SER A CA 1
ATOM 619 C C . SER A 1 80 ? -7.663 -1.581 -7.833 1.00 93.25 80 SER A C 1
ATOM 621 O O . SER A 1 80 ? -8.001 -1.999 -6.723 1.00 93.25 80 SER A O 1
ATOM 623 N N . ARG A 1 81 ? -7.228 -0.334 -8.033 1.00 90.62 81 ARG A N 1
ATOM 624 C CA . ARG A 1 81 ? -7.104 0.715 -7.007 1.00 90.62 81 ARG A CA 1
ATOM 625 C C . ARG A 1 81 ? -6.131 0.400 -5.872 1.00 90.62 81 ARG A C 1
ATOM 627 O O . ARG A 1 81 ? -6.100 1.163 -4.909 1.00 90.62 81 ARG A O 1
ATOM 634 N N . LEU A 1 82 ? -5.323 -0.655 -5.977 1.00 90.19 82 LEU A N 1
ATOM 635 C CA . LEU A 1 82 ? -4.272 -0.939 -5.007 1.00 90.19 82 LEU A CA 1
ATOM 636 C C . LEU A 1 82 ? -3.157 0.102 -5.163 1.00 90.19 82 LEU A C 1
ATOM 638 O O . LEU A 1 82 ? -2.569 0.176 -6.241 1.00 90.19 82 LEU A O 1
ATOM 642 N N . PRO A 1 83 ? -2.835 0.902 -4.134 1.00 92.31 83 PRO A N 1
ATOM 643 C CA . PRO A 1 83 ? -1.711 1.823 -4.213 1.00 92.31 83 PRO A CA 1
ATOM 644 C C . PRO A 1 83 ? -0.393 1.068 -4.358 1.00 92.31 83 PRO A C 1
ATOM 646 O O . PRO A 1 83 ? -0.158 0.124 -3.611 1.00 92.31 83 PRO A O 1
ATOM 649 N N . HIS A 1 84 ? 0.471 1.460 -5.285 1.00 92.94 84 HIS A N 1
ATOM 650 C CA . HIS A 1 84 ? 1.739 0.775 -5.509 1.00 92.94 84 HIS A CA 1
ATOM 651 C C . HIS A 1 84 ? 2.840 1.701 -6.037 1.00 92.94 84 HIS A C 1
ATOM 653 O O . HIS A 1 84 ? 2.574 2.808 -6.515 1.00 92.94 84 HIS A O 1
ATOM 659 N N . ASN A 1 85 ? 4.097 1.263 -5.895 1.00 91.44 85 ASN A N 1
ATOM 660 C CA . ASN A 1 85 ? 5.280 1.887 -6.497 1.00 91.44 85 ASN A CA 1
ATOM 661 C C . ASN A 1 85 ? 6.504 0.948 -6.438 1.00 91.44 85 ASN A C 1
ATOM 663 O O . ASN A 1 85 ? 6.630 0.154 -5.508 1.00 91.44 85 ASN A O 1
ATOM 667 N N . TRP A 1 86 ? 7.450 1.112 -7.367 1.00 90.62 86 TRP A N 1
ATOM 668 C CA . TRP A 1 86 ? 8.747 0.428 -7.383 1.00 90.62 86 TRP A CA 1
ATOM 669 C C . TRP A 1 86 ? 9.878 1.450 -7.286 1.00 90.62 86 TRP A C 1
ATOM 671 O O . TRP A 1 86 ? 9.941 2.409 -8.054 1.00 90.62 86 TRP A O 1
ATOM 681 N N . ILE A 1 87 ? 10.786 1.247 -6.331 1.00 87.75 87 ILE A N 1
ATOM 682 C CA . ILE A 1 87 ? 11.957 2.102 -6.131 1.00 87.75 87 ILE A CA 1
ATOM 683 C C . ILE A 1 87 ? 13.216 1.266 -6.331 1.00 87.75 87 ILE A C 1
ATOM 685 O O . ILE A 1 87 ? 13.543 0.423 -5.494 1.00 87.75 87 ILE A O 1
ATOM 689 N N . SER A 1 88 ? 13.953 1.551 -7.402 1.00 84.19 88 SER A N 1
ATOM 690 C CA . SER A 1 88 ? 15.199 0.872 -7.770 1.00 84.19 88 SER A CA 1
ATOM 691 C C . SER A 1 88 ? 16.397 1.324 -6.921 1.00 84.19 88 SER A C 1
ATOM 693 O O . SER A 1 88 ? 17.394 1.762 -7.469 1.00 84.19 88 SER A O 1
ATOM 695 N N . HIS A 1 89 ? 16.303 1.277 -5.581 1.00 74.50 89 HIS A N 1
ATOM 696 C CA . HIS A 1 89 ? 17.428 1.504 -4.652 1.00 74.50 89 HIS A CA 1
ATOM 697 C C . HIS A 1 89 ? 17.171 0.866 -3.266 1.00 74.50 89 HIS A C 1
ATOM 699 O O . HIS A 1 89 ? 16.594 1.519 -2.386 1.00 74.50 89 HIS A O 1
ATOM 705 N N . PRO A 1 90 ? 17.634 -0.374 -3.013 1.00 56.78 90 PRO A N 1
ATOM 706 C CA . PRO A 1 90 ? 17.261 -1.143 -1.817 1.00 56.78 90 PRO A CA 1
ATOM 707 C C . PRO A 1 90 ? 17.685 -0.485 -0.487 1.00 56.78 90 PRO A C 1
ATOM 709 O O . PRO A 1 90 ? 16.937 -0.522 0.486 1.00 56.78 90 PRO A O 1
ATOM 712 N N . ASN A 1 91 ? 18.818 0.228 -0.451 1.00 61.84 91 ASN A N 1
ATOM 713 C CA . ASN A 1 91 ? 19.342 0.861 0.777 1.00 61.84 91 ASN A CA 1
ATOM 714 C C . ASN A 1 91 ? 18.846 2.299 1.004 1.00 61.84 91 ASN A C 1
ATOM 716 O O . ASN A 1 91 ? 19.332 3.018 1.882 1.00 61.84 91 ASN A O 1
ATOM 720 N N . ALA A 1 92 ? 17.913 2.763 0.177 1.00 67.00 92 ALA A N 1
ATOM 721 C CA . ALA A 1 92 ? 17.407 4.124 0.234 1.00 67.00 92 ALA A CA 1
ATOM 722 C C . ALA A 1 92 ? 15.892 4.183 0.459 1.00 67.00 92 ALA A C 1
ATOM 724 O O . ALA A 1 92 ? 15.371 5.286 0.566 1.00 67.00 92 ALA A O 1
ATOM 725 N N . PHE A 1 93 ? 15.205 3.041 0.595 1.00 68.88 93 PHE A N 1
ATOM 726 C CA . PHE A 1 93 ? 13.745 2.940 0.682 1.00 68.88 93 PHE A CA 1
ATOM 727 C C . PHE A 1 93 ? 13.104 3.952 1.637 1.00 68.88 93 PHE A C 1
ATOM 729 O O . PHE A 1 93 ? 12.413 4.861 1.186 1.00 68.88 93 PHE A O 1
ATOM 736 N N . SER A 1 94 ? 13.364 3.846 2.945 1.00 70.75 94 SER A N 1
ATOM 737 C CA . SER A 1 94 ? 12.715 4.704 3.945 1.00 70.75 94 SER A CA 1
ATOM 738 C C . SER A 1 94 ? 13.001 6.186 3.697 1.00 70.75 94 SER A C 1
ATOM 740 O O . SER A 1 94 ? 12.119 7.025 3.865 1.00 70.75 94 SER A O 1
ATOM 742 N N . ARG A 1 95 ? 14.221 6.507 3.241 1.00 75.81 95 ARG A N 1
ATOM 743 C CA . ARG A 1 95 ? 14.653 7.874 2.923 1.00 75.81 95 ARG A CA 1
ATOM 744 C C . ARG A 1 95 ? 13.979 8.407 1.658 1.00 75.81 95 ARG A C 1
ATOM 746 O O . ARG A 1 95 ? 13.510 9.537 1.661 1.00 75.81 95 ARG A O 1
ATOM 753 N N . LEU A 1 96 ? 13.932 7.621 0.586 1.00 70.62 96 LEU A N 1
ATOM 754 C CA . LEU A 1 96 ? 13.330 8.005 -0.691 1.00 70.62 96 LEU A CA 1
ATOM 755 C C . LEU A 1 96 ? 11.809 8.060 -0.593 1.00 70.62 96 LEU A C 1
ATOM 757 O O . LEU A 1 96 ? 11.216 8.991 -1.123 1.00 70.62 96 LEU A O 1
ATOM 761 N N . PHE A 1 97 ? 11.187 7.132 0.134 1.00 71.12 97 PHE A N 1
ATOM 762 C CA . PHE A 1 97 ? 9.756 7.165 0.410 1.00 71.12 97 PHE A CA 1
ATOM 763 C C . PHE A 1 97 ? 9.378 8.418 1.200 1.00 71.12 97 PHE A C 1
ATOM 765 O O . PHE A 1 97 ? 8.479 9.150 0.792 1.00 71.12 97 PHE A O 1
ATOM 772 N N . ALA A 1 98 ? 10.109 8.719 2.279 1.00 78.38 98 ALA A N 1
ATOM 773 C CA . ALA A 1 98 ? 9.894 9.944 3.041 1.00 78.38 98 ALA A CA 1
ATOM 774 C C . ALA A 1 98 ? 10.173 11.202 2.206 1.00 78.38 98 ALA A C 1
ATOM 776 O O . ALA A 1 98 ? 9.426 12.168 2.304 1.00 78.38 98 ALA A O 1
ATOM 777 N N . LYS A 1 99 ? 11.190 11.189 1.334 1.00 74.12 99 LYS A N 1
ATOM 778 C CA . LYS A 1 99 ? 11.473 12.300 0.412 1.00 74.12 99 LYS A CA 1
ATOM 779 C C . LYS A 1 99 ? 10.352 12.509 -0.612 1.00 74.12 99 LYS A C 1
ATOM 781 O O . LYS A 1 99 ? 10.039 13.648 -0.928 1.00 74.12 99 LYS A O 1
ATOM 786 N N . ALA A 1 100 ? 9.769 11.432 -1.136 1.00 68.44 100 ALA A N 1
ATOM 787 C CA . ALA A 1 100 ? 8.733 11.496 -2.164 1.00 68.44 100 ALA A CA 1
ATOM 788 C C . ALA A 1 100 ? 7.340 11.824 -1.602 1.00 68.44 100 ALA A C 1
ATOM 790 O O . ALA A 1 100 ? 6.558 12.473 -2.285 1.00 68.44 100 ALA A O 1
ATOM 791 N N . THR A 1 101 ? 7.030 11.372 -0.381 1.00 68.75 101 THR A N 1
ATOM 792 C CA . THR A 1 101 ? 5.679 11.465 0.216 1.00 68.75 101 THR A CA 1
ATOM 793 C C . THR A 1 101 ? 5.590 12.402 1.424 1.00 68.75 101 THR A C 1
ATOM 795 O O . THR A 1 101 ? 4.510 12.652 1.954 1.00 68.75 101 THR A O 1
ATOM 798 N N . GLY A 1 102 ? 6.725 12.886 1.932 1.00 76.44 102 GLY A N 1
ATOM 799 C CA . GLY A 1 102 ? 6.800 13.690 3.153 1.00 76.44 102 GLY A CA 1
ATOM 800 C C . GLY A 1 102 ? 6.614 12.908 4.463 1.00 76.44 102 GLY A C 1
ATOM 801 O O . GLY A 1 102 ? 6.763 13.497 5.532 1.00 76.44 102 GLY A O 1
ATOM 802 N N . VAL A 1 103 ? 6.314 11.600 4.433 1.00 79.19 103 VAL A N 1
ATOM 803 C CA . VAL A 1 103 ? 6.131 10.769 5.642 1.00 79.19 103 VAL A CA 1
ATOM 804 C C . VAL A 1 103 ? 6.714 9.361 5.493 1.00 79.19 103 VAL A C 1
ATOM 806 O O . VAL A 1 103 ? 7.016 8.900 4.402 1.00 79.19 103 VAL A O 1
ATOM 809 N N . GLY A 1 104 ? 6.875 8.637 6.605 1.00 78.62 104 GLY A N 1
ATOM 810 C CA . GLY A 1 104 ? 7.361 7.252 6.586 1.00 78.62 104 GLY A CA 1
ATOM 811 C C . GLY A 1 104 ? 6.313 6.229 6.120 1.00 78.62 104 GLY A C 1
ATOM 812 O O . GLY A 1 104 ? 5.134 6.348 6.453 1.00 78.62 104 GLY A O 1
ATOM 813 N N . PHE A 1 105 ? 6.766 5.169 5.443 1.00 77.00 105 PHE A N 1
ATOM 814 C CA . PHE A 1 105 ? 5.926 4.112 4.852 1.00 77.00 105 PHE A CA 1
ATOM 815 C C . PHE A 1 105 ? 4.910 3.502 5.824 1.00 77.00 105 PHE A C 1
ATOM 817 O O . PHE A 1 105 ? 3.719 3.461 5.529 1.00 77.00 105 PHE A O 1
ATOM 824 N N . ASN A 1 106 ? 5.344 3.127 7.031 1.00 79.56 106 ASN A N 1
ATOM 825 C CA . ASN A 1 106 ? 4.453 2.548 8.045 1.00 79.56 106 ASN A CA 1
ATOM 826 C C . ASN A 1 106 ? 3.291 3.480 8.419 1.00 79.56 106 ASN A C 1
ATOM 828 O O . ASN A 1 106 ? 2.183 3.016 8.695 1.00 79.56 106 ASN A O 1
ATOM 832 N N . ARG A 1 107 ? 3.524 4.801 8.424 1.00 82.12 107 ARG A N 1
ATOM 833 C CA . ARG A 1 107 ? 2.481 5.794 8.708 1.00 82.12 107 ARG A CA 1
ATOM 834 C C . ARG A 1 107 ? 1.470 5.842 7.565 1.00 82.12 107 ARG A C 1
ATOM 836 O O . ARG A 1 107 ? 0.272 5.829 7.839 1.00 82.12 107 ARG A O 1
ATOM 843 N N . THR A 1 108 ? 1.940 5.840 6.320 1.00 81.12 108 THR A N 1
ATOM 844 C CA . THR A 1 108 ? 1.077 5.787 5.132 1.00 81.12 108 THR A CA 1
ATOM 845 C C . THR A 1 108 ? 0.257 4.500 5.093 1.00 81.12 108 THR A C 1
ATOM 847 O O . THR A 1 108 ? -0.965 4.574 4.989 1.00 81.12 108 THR A O 1
ATOM 850 N N . GLY A 1 109 ? 0.889 3.336 5.280 1.00 82.56 109 GLY A N 1
ATOM 851 C CA . GLY A 1 109 ? 0.197 2.045 5.331 1.00 82.56 109 GLY A CA 1
ATOM 852 C C . GLY A 1 109 ? -0.870 2.016 6.425 1.00 82.56 109 GLY A C 1
ATOM 853 O O . GLY A 1 109 ? -2.024 1.693 6.164 1.00 82.56 109 GLY A O 1
ATOM 854 N N . THR A 1 110 ? -0.538 2.478 7.635 1.00 87.12 110 THR A N 1
ATOM 855 C CA . THR A 1 110 ? -1.520 2.604 8.727 1.00 87.12 110 THR A CA 1
ATOM 856 C C . THR A 1 110 ? -2.699 3.492 8.330 1.00 87.12 110 THR A C 1
ATOM 858 O O . THR A 1 110 ? -3.845 3.132 8.581 1.00 87.12 110 THR A O 1
ATOM 861 N N . ARG A 1 111 ? -2.447 4.636 7.686 1.00 85.94 111 ARG A N 1
ATOM 862 C CA . ARG A 1 111 ? -3.508 5.552 7.252 1.00 85.94 111 ARG A CA 1
ATOM 863 C C . ARG A 1 111 ? -4.434 4.902 6.226 1.00 85.94 111 ARG A C 1
ATOM 865 O O . ARG A 1 111 ? -5.643 5.016 6.378 1.00 85.94 111 ARG A O 1
ATOM 872 N N . MET A 1 112 ? -3.889 4.176 5.251 1.00 85.69 112 MET A N 1
ATOM 873 C CA . MET A 1 112 ? -4.686 3.441 4.260 1.00 85.69 112 MET A CA 1
ATOM 874 C C . MET A 1 112 ? -5.594 2.400 4.910 1.00 85.69 112 MET A C 1
ATOM 876 O O . MET A 1 112 ? -6.793 2.373 4.635 1.00 85.69 112 MET A O 1
ATOM 880 N N . ARG A 1 113 ? -5.044 1.603 5.835 1.00 90.12 113 ARG A N 1
ATOM 881 C CA . ARG A 1 113 ? -5.816 0.625 6.613 1.00 90.12 113 ARG A CA 1
ATOM 882 C C . ARG A 1 113 ? -6.957 1.289 7.384 1.00 90.12 113 ARG A C 1
ATOM 884 O O . ARG A 1 113 ? -8.067 0.770 7.413 1.00 90.12 113 ARG A O 1
ATOM 891 N N . LEU A 1 114 ? -6.704 2.451 7.989 1.00 93.06 114 LEU A N 1
ATOM 892 C CA . LEU A 1 114 ? -7.725 3.205 8.721 1.00 93.06 114 LEU A CA 1
ATOM 893 C C . LEU A 1 114 ? -8.782 3.826 7.801 1.00 93.06 114 LEU A C 1
ATOM 895 O O . LEU A 1 114 ? -9.955 3.819 8.157 1.00 93.06 114 LEU A O 1
ATOM 899 N N . THR A 1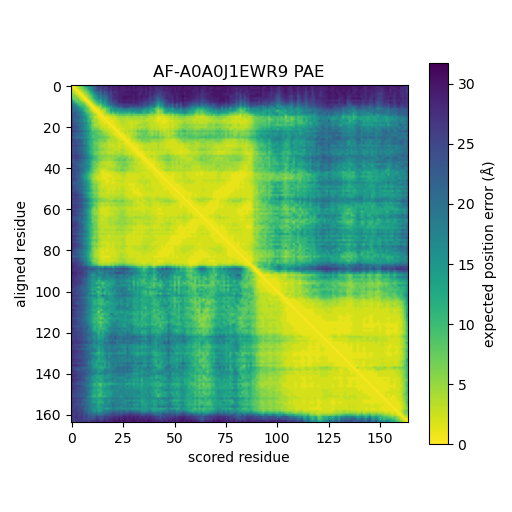 115 ? -8.405 4.328 6.623 1.00 91.06 115 THR A N 1
ATOM 900 C CA . THR A 1 115 ? -9.363 4.827 5.625 1.00 91.06 115 THR A CA 1
ATOM 901 C C . THR A 1 115 ? -10.333 3.727 5.203 1.00 91.06 115 THR A C 1
ATOM 903 O O . THR A 1 115 ? -11.545 3.949 5.194 1.00 91.06 115 THR A O 1
ATOM 906 N N . GLU A 1 116 ? -9.820 2.529 4.921 1.00 92.50 116 GLU A N 1
ATOM 907 C CA . GLU A 1 116 ? -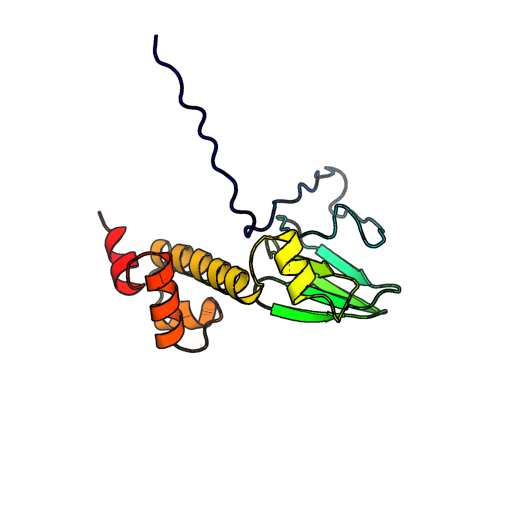10.661 1.379 4.594 1.00 92.50 116 GLU A CA 1
ATOM 908 C C . GLU A 1 116 ? -11.492 0.914 5.798 1.00 92.50 116 GLU A C 1
ATOM 910 O O . GLU A 1 116 ? -12.676 0.612 5.651 1.00 92.50 116 GLU A O 1
ATOM 915 N N . ALA A 1 117 ? -10.930 0.952 7.011 1.00 95.12 117 ALA A N 1
ATOM 916 C CA . ALA A 1 117 ? -11.684 0.666 8.229 1.00 95.12 117 ALA A CA 1
ATOM 917 C C . ALA A 1 117 ? -12.875 1.624 8.390 1.00 95.12 117 ALA A C 1
ATOM 919 O O . ALA A 1 117 ? -13.980 1.167 8.666 1.00 95.12 117 ALA A O 1
ATOM 920 N N . CYS A 1 118 ? -12.696 2.929 8.154 1.00 94.75 118 CYS A N 1
ATOM 921 C CA . CYS A 1 118 ? -13.796 3.899 8.157 1.00 94.75 118 CYS A CA 1
ATOM 922 C C . CYS A 1 118 ? -14.845 3.585 7.081 1.00 94.75 118 CYS A C 1
ATOM 924 O O . CYS A 1 118 ? -16.040 3.715 7.335 1.00 94.75 118 CYS A O 1
ATOM 926 N N . ARG A 1 119 ? -14.429 3.160 5.880 1.00 94.19 119 ARG A N 1
ATOM 927 C CA . ARG A 1 119 ? -15.359 2.750 4.817 1.00 94.19 119 ARG A CA 1
ATOM 928 C C . ARG A 1 119 ? -16.211 1.552 5.251 1.00 94.19 119 ARG A C 1
ATOM 930 O O . ARG A 1 119 ? -17.428 1.593 5.100 1.00 94.19 119 ARG A O 1
ATOM 937 N N . LEU A 1 120 ? -15.588 0.521 5.824 1.00 95.31 120 LEU A N 1
ATOM 938 C CA . LEU A 1 120 ? -16.276 -0.683 6.304 1.00 95.31 120 LEU A CA 1
ATOM 939 C C . LEU A 1 120 ? -17.166 -0.411 7.522 1.00 95.31 120 LEU A C 1
ATOM 941 O O . LEU A 1 120 ? -18.260 -0.961 7.600 1.00 95.31 120 LEU A O 1
ATOM 945 N N . LEU A 1 121 ? -16.732 0.450 8.449 1.00 95.81 121 LEU A N 1
ATOM 946 C CA . LEU A 1 121 ? -17.518 0.819 9.631 1.00 95.81 121 LEU A CA 1
ATOM 947 C C . LEU A 1 121 ? -18.836 1.509 9.267 1.00 95.81 121 LEU A C 1
ATOM 949 O O . LEU A 1 121 ? -19.804 1.308 9.992 1.00 95.81 121 LEU A O 1
ATOM 953 N N . ARG A 1 122 ? -18.851 2.278 8.168 1.00 93.31 122 ARG A N 1
ATOM 954 C CA . ARG A 1 122 ? -20.023 3.016 7.664 1.00 93.31 122 ARG A CA 1
ATOM 955 C C . ARG A 1 122 ? -20.924 2.213 6.741 1.00 93.31 122 ARG A C 1
ATOM 957 O O . ARG A 1 122 ? -22.114 2.471 6.674 1.00 93.31 122 ARG A O 1
ATOM 964 N N . GLY A 1 123 ? -20.344 1.292 5.977 1.00 91.31 123 GLY A N 1
ATOM 965 C CA . GLY A 1 123 ? -21.070 0.553 4.944 1.00 91.31 123 GLY A CA 1
ATOM 966 C C . GLY A 1 123 ? -21.492 -0.858 5.339 1.00 91.31 123 GLY A C 1
ATOM 967 O O . GLY A 1 123 ? -22.085 -1.542 4.511 1.00 91.31 123 GLY A O 1
ATOM 968 N N . THR A 1 124 ? -21.116 -1.344 6.529 1.00 94.12 124 THR A N 1
ATOM 969 C CA . THR A 1 124 ? -21.353 -2.739 6.935 1.00 94.12 124 THR A CA 1
ATOM 970 C C . THR A 1 124 ? -21.552 -2.897 8.444 1.00 94.12 124 THR A C 1
ATOM 972 O O . THR A 1 124 ? -20.933 -2.186 9.243 1.00 94.12 124 THR A O 1
ATOM 975 N N . ASP A 1 125 ? -22.277 -3.951 8.824 1.00 94.31 125 ASP A N 1
ATOM 976 C CA . ASP A 1 125 ? -22.472 -4.382 10.218 1.00 94.31 125 ASP A CA 1
ATOM 977 C C . ASP A 1 125 ? -21.367 -5.316 10.738 1.00 94.31 125 ASP A C 1
ATOM 979 O O . ASP A 1 125 ? -21.487 -5.906 11.813 1.00 94.31 125 ASP A O 1
ATOM 983 N N . LEU A 1 126 ? -20.259 -5.460 10.000 1.00 95.81 126 LEU A N 1
ATOM 984 C CA . LEU A 1 126 ? -19.159 -6.340 10.398 1.00 95.81 126 LEU A CA 1
ATOM 985 C C . LEU A 1 126 ? -18.651 -5.985 11.808 1.00 95.81 126 LEU A C 1
ATOM 987 O O . LEU A 1 126 ? -18.439 -4.802 12.104 1.00 95.81 126 LEU A O 1
ATOM 991 N N . PRO A 1 127 ? -18.395 -6.962 12.692 1.00 96.44 127 PRO A N 1
ATOM 992 C CA . PRO A 1 127 ? -17.778 -6.697 13.985 1.00 96.44 127 PRO A CA 1
ATOM 993 C C . PRO A 1 127 ? -16.453 -5.932 13.843 1.00 96.44 127 PRO A C 1
ATOM 995 O O . PRO A 1 127 ? -15.698 -6.130 12.891 1.00 96.44 127 PRO A O 1
ATOM 998 N N . VAL A 1 128 ? -16.126 -5.066 14.810 1.00 96.00 128 VAL A N 1
ATOM 999 C CA . VAL A 1 128 ? -14.851 -4.314 14.798 1.00 96.00 128 VAL A CA 1
ATOM 1000 C C . VAL A 1 128 ? -13.641 -5.259 14.788 1.00 96.00 128 VAL A C 1
ATOM 1002 O O . VAL A 1 128 ? -12.621 -4.932 14.184 1.00 96.00 128 VAL A O 1
ATOM 1005 N N . SER A 1 129 ? -13.758 -6.441 15.404 1.00 96.00 129 SER A N 1
ATOM 1006 C CA . SER A 1 129 ? -12.767 -7.522 15.313 1.00 96.00 129 SER A CA 1
ATOM 1007 C C . SER A 1 129 ? -12.519 -7.956 13.874 1.00 96.00 129 SER A C 1
ATOM 1009 O O . SER A 1 129 ? -11.372 -8.048 13.453 1.00 96.00 129 SER A O 1
ATOM 1011 N N . ASP A 1 130 ? -13.575 -8.144 13.093 1.00 96.38 130 ASP A N 1
ATOM 1012 C CA . ASP A 1 130 ? -13.462 -8.617 11.717 1.00 96.38 130 ASP A CA 1
ATOM 1013 C C . ASP A 1 130 ? -12.877 -7.527 10.828 1.00 96.38 130 ASP A C 1
ATOM 1015 O O . ASP A 1 130 ? -11.997 -7.794 10.012 1.00 96.38 130 ASP A O 1
ATOM 1019 N N . ILE A 1 131 ? -13.308 -6.277 11.025 1.00 96.56 131 ILE A N 1
ATOM 1020 C CA . ILE A 1 131 ? -12.737 -5.122 10.325 1.00 96.56 131 ILE A CA 1
ATOM 1021 C C . ILE A 1 131 ? -11.246 -4.983 10.647 1.00 96.56 131 ILE A C 1
ATOM 1023 O O . ILE A 1 131 ? -10.457 -4.757 9.734 1.00 96.56 131 ILE A O 1
ATOM 1027 N N . CYS A 1 132 ? -10.843 -5.169 11.909 1.00 94.50 132 CYS A N 1
ATOM 1028 C CA . CYS A 1 132 ? -9.442 -5.125 12.330 1.00 94.50 132 CYS A CA 1
ATOM 1029 C C . CYS A 1 132 ? -8.563 -6.053 11.487 1.00 94.50 132 CYS A C 1
ATOM 1031 O O . CYS A 1 132 ? -7.568 -5.602 10.917 1.00 94.50 132 CYS A O 1
ATOM 1033 N N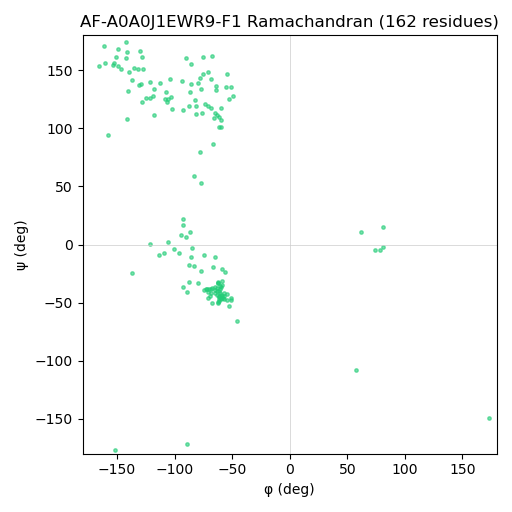 . TYR A 1 133 ? -8.946 -7.324 11.375 1.00 92.38 133 TYR A N 1
ATOM 1034 C CA . TYR A 1 133 ? -8.171 -8.299 10.613 1.00 92.38 133 TYR A CA 1
ATOM 1035 C C . TYR A 1 133 ? -8.282 -8.078 9.100 1.00 92.38 133 TYR A C 1
ATOM 1037 O O . TYR A 1 133 ? -7.274 -8.165 8.402 1.00 92.38 133 TYR A O 1
ATOM 1045 N N . ARG A 1 134 ? -9.466 -7.712 8.586 1.00 91.50 134 ARG A N 1
ATOM 1046 C CA . ARG A 1 134 ? -9.682 -7.429 7.152 1.00 91.50 134 ARG A CA 1
ATOM 1047 C C . ARG A 1 134 ? -8.827 -6.279 6.635 1.00 91.50 134 ARG A C 1
ATOM 1049 O O . ARG A 1 134 ? -8.372 -6.332 5.500 1.00 91.50 134 ARG A O 1
ATOM 1056 N N . VAL A 1 135 ? -8.601 -5.257 7.458 1.00 91.25 135 VAL A N 1
ATOM 1057 C CA . VAL A 1 135 ? -7.762 -4.106 7.100 1.00 91.25 135 VAL A CA 1
ATOM 1058 C C . VAL A 1 135 ? -6.306 -4.281 7.542 1.00 91.25 135 VAL A C 1
ATOM 1060 O O . VAL A 1 135 ? -5.570 -3.306 7.621 1.00 91.25 135 VAL A O 1
ATOM 1063 N N . GLY A 1 136 ? -5.870 -5.504 7.859 1.00 86.50 136 GLY A N 1
ATOM 1064 C CA . GLY A 1 136 ? -4.452 -5.826 8.051 1.00 86.50 136 GLY A CA 1
ATOM 1065 C C . GLY A 1 136 ? -3.863 -5.470 9.421 1.00 86.50 136 GLY A C 1
ATOM 1066 O O . GLY A 1 136 ? -2.639 -5.452 9.575 1.00 86.50 136 GLY A O 1
ATOM 1067 N N . PHE A 1 137 ? -4.682 -5.189 10.441 1.00 91.94 137 PHE A N 1
ATOM 1068 C CA . PHE A 1 137 ? -4.196 -5.128 11.824 1.00 91.94 137 PHE A CA 1
ATOM 1069 C C . PHE A 1 137 ? -4.209 -6.519 12.461 1.00 91.94 137 PHE A C 1
ATOM 1071 O O . PHE A 1 137 ? -5.163 -7.278 12.339 1.00 91.94 137 PHE A O 1
ATOM 1078 N N . THR A 1 138 ? -3.156 -6.833 13.212 1.00 89.81 138 THR A N 1
ATOM 1079 C CA . THR A 1 138 ? -2.994 -8.142 13.864 1.00 89.81 138 THR A CA 1
ATOM 1080 C C . THR A 1 138 ? -3.673 -8.239 15.228 1.00 89.81 138 THR A C 1
ATOM 1082 O O . THR A 1 138 ? -3.761 -9.328 15.788 1.00 89.81 138 THR A O 1
ATOM 1085 N N . ASN A 1 139 ? -4.136 -7.121 15.797 1.00 92.75 139 ASN A N 1
ATOM 1086 C CA . ASN A 1 139 ? -4.900 -7.112 17.043 1.00 92.75 139 ASN A CA 1
ATOM 1087 C C . ASN A 1 139 ? -5.714 -5.823 17.237 1.00 92.75 139 ASN A C 1
ATOM 1089 O O . ASN A 1 139 ? -5.356 -4.747 16.745 1.00 92.75 139 ASN A O 1
ATOM 1093 N N . LEU A 1 140 ? -6.775 -5.951 18.041 1.00 94.25 140 LEU A N 1
ATOM 1094 C CA . LEU A 1 140 ? -7.731 -4.891 18.367 1.00 94.25 140 LEU A CA 1
ATOM 1095 C C . LEU A 1 140 ? -7.099 -3.680 19.067 1.00 94.25 140 LEU A C 1
ATOM 1097 O O . LEU A 1 140 ? -7.470 -2.539 18.796 1.00 94.25 140 LEU A O 1
ATOM 1101 N N . SER A 1 141 ? -6.132 -3.898 19.958 1.00 94.12 141 SER A N 1
ATOM 1102 C CA . SER A 1 141 ? -5.472 -2.807 20.686 1.00 94.12 141 SER A CA 1
ATOM 1103 C C . SER A 1 141 ? -4.724 -1.871 19.736 1.00 94.12 141 SER A C 1
ATOM 1105 O O . SER A 1 141 ? -4.774 -0.649 19.891 1.00 94.12 141 SER A O 1
ATOM 1107 N N . ASN A 1 142 ? -4.069 -2.436 18.719 1.00 92.44 142 ASN A N 1
ATOM 1108 C CA . ASN A 1 142 ? -3.301 -1.689 17.736 1.00 92.44 142 ASN A CA 1
ATOM 1109 C C . ASN A 1 142 ? -4.212 -0.820 16.859 1.00 92.44 142 ASN A C 1
ATOM 1111 O O . ASN A 1 142 ? -3.992 0.391 16.767 1.00 92.44 142 ASN A O 1
ATOM 1115 N N . ILE A 1 143 ? -5.276 -1.403 16.288 1.00 94.50 143 ILE A N 1
ATOM 1116 C CA . ILE A 1 143 ? -6.246 -0.623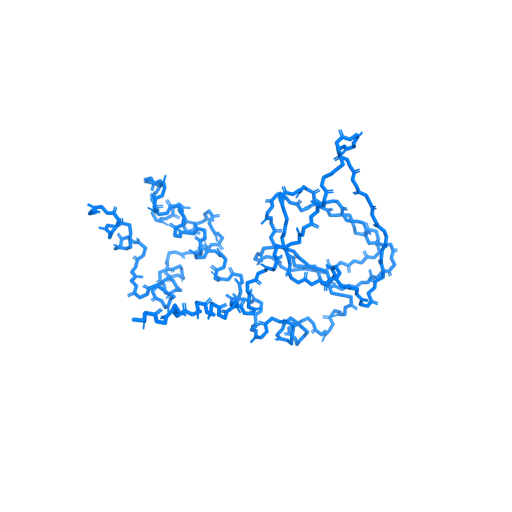 15.508 1.00 94.50 143 ILE A CA 1
ATOM 1117 C C . ILE A 1 143 ? -6.912 0.445 16.376 1.00 94.50 143 ILE A C 1
ATOM 1119 O O . ILE A 1 143 ? -6.961 1.589 15.952 1.00 94.50 143 ILE A O 1
ATOM 1123 N N . ASN A 1 144 ? -7.333 0.146 17.609 1.00 95.31 144 ASN A N 1
ATOM 1124 C CA . ASN A 1 144 ? -7.987 1.130 18.478 1.00 95.31 144 ASN A CA 1
ATOM 1125 C C . ASN A 1 144 ? -7.094 2.342 18.763 1.00 95.31 144 ASN A C 1
ATOM 1127 O O . ASN A 1 144 ? -7.559 3.482 18.699 1.00 95.31 144 ASN A O 1
ATOM 1131 N N . ARG A 1 145 ? -5.806 2.108 19.043 1.00 94.38 145 ARG A N 1
ATOM 1132 C CA . ARG A 1 145 ? -4.832 3.180 19.280 1.00 94.38 145 ARG A CA 1
ATOM 1133 C C . ARG A 1 145 ? -4.660 4.057 18.042 1.00 94.38 145 ARG A C 1
ATOM 1135 O O . ARG A 1 145 ? -4.754 5.278 18.146 1.00 94.38 145 ARG A O 1
ATOM 1142 N N . HIS A 1 146 ? -4.419 3.447 16.883 1.00 93.94 146 HIS A N 1
ATOM 1143 C CA . HIS A 1 146 ? -4.206 4.187 15.639 1.00 93.94 146 HIS A CA 1
ATOM 1144 C C . HIS A 1 146 ? -5.479 4.894 15.164 1.00 93.94 146 HIS A C 1
ATOM 1146 O O . HIS A 1 146 ? -5.430 6.068 14.808 1.00 93.94 146 HIS A O 1
ATOM 1152 N N . PHE A 1 147 ? -6.628 4.230 15.252 1.00 95.69 147 PHE A N 1
ATOM 1153 C CA . PHE A 1 147 ? -7.923 4.785 14.878 1.00 95.69 147 PHE A CA 1
ATOM 1154 C C . PHE A 1 147 ? -8.264 6.006 15.733 1.00 95.69 147 PHE A C 1
ATOM 1156 O O . PHE A 1 147 ? -8.618 7.045 15.183 1.00 95.69 147 PHE A O 1
ATOM 1163 N N . ARG A 1 148 ? -8.066 5.938 17.057 1.00 95.06 148 ARG A N 1
ATOM 1164 C CA . ARG A 1 148 ? -8.274 7.089 17.948 1.00 95.06 148 ARG A CA 1
ATOM 1165 C C . ARG A 1 148 ? -7.307 8.228 17.670 1.00 95.06 148 ARG A C 1
ATOM 1167 O O . ARG A 1 148 ? -7.732 9.378 17.658 1.00 95.06 148 ARG A O 1
ATOM 1174 N N . ALA A 1 149 ? -6.038 7.921 17.418 1.00 92.50 149 ALA A N 1
ATOM 1175 C CA . ALA A 1 149 ? -5.049 8.936 17.074 1.00 92.50 149 ALA A CA 1
ATOM 1176 C C . ALA A 1 149 ? -5.383 9.665 15.758 1.00 92.50 149 ALA A C 1
ATOM 1178 O O . ALA A 1 149 ? -5.071 10.843 15.626 1.00 92.50 149 ALA A O 1
ATOM 1179 N N . THR A 1 150 ? -6.012 8.984 14.795 1.00 89.56 150 THR A N 1
ATOM 1180 C CA . THR A 1 150 ? -6.332 9.554 13.476 1.00 89.56 150 THR A CA 1
ATOM 1181 C C . THR A 1 150 ? -7.722 10.187 13.399 1.00 89.56 150 THR A C 1
ATOM 1183 O O . THR A 1 150 ? -7.882 11.199 12.728 1.00 89.56 150 THR A O 1
ATOM 1186 N N . THR A 1 151 ? -8.726 9.612 14.061 1.00 90.38 151 THR A N 1
ATOM 1187 C CA . THR A 1 151 ? -10.142 10.025 13.942 1.00 90.38 151 THR A CA 1
ATOM 1188 C C . THR A 1 151 ? -10.681 10.734 15.187 1.00 90.38 151 THR A C 1
ATOM 1190 O O . THR A 1 151 ? -11.816 11.198 15.189 1.00 90.38 151 THR A O 1
ATOM 1193 N N . GLY A 1 152 ? -9.906 10.780 16.276 1.00 93.88 152 GLY A N 1
ATOM 1194 C CA . GLY A 1 152 ? -10.320 11.346 17.564 1.00 93.88 152 GLY A CA 1
ATOM 1195 C C . GLY A 1 152 ? -11.220 10.436 18.411 1.00 93.88 152 GLY A C 1
ATOM 1196 O O . GLY A 1 152 ? -11.513 10.764 19.561 1.00 93.88 152 GLY A O 1
ATOM 1197 N N . THR A 1 153 ? -11.644 9.275 17.903 1.00 94.31 153 THR A N 1
ATOM 1198 C CA . THR A 1 153 ? -12.597 8.383 18.583 1.00 94.31 153 THR A CA 1
ATOM 1199 C C . THR A 1 153 ? -12.261 6.900 18.377 1.00 94.31 153 THR A C 1
ATOM 1201 O O . THR A 1 153 ? -11.327 6.561 17.663 1.00 94.31 153 THR A O 1
ATOM 1204 N N . THR A 1 154 ? -12.971 5.983 19.035 1.00 95.25 154 THR A N 1
ATOM 1205 C CA . THR A 1 154 ? -12.787 4.534 18.820 1.00 95.25 154 THR A CA 1
ATOM 1206 C C . THR A 1 154 ? -13.630 4.044 17.636 1.00 95.25 154 THR A C 1
ATOM 1208 O O . THR A 1 154 ? -14.675 4.640 17.377 1.00 95.25 154 THR A O 1
ATOM 1211 N N . PRO A 1 155 ? -13.263 2.937 16.959 1.00 95.81 155 PRO A N 1
ATOM 1212 C CA . PRO A 1 155 ? -14.045 2.370 15.853 1.00 95.81 155 PRO A CA 1
ATOM 1213 C C . PRO A 1 155 ? -15.526 2.155 16.195 1.00 95.81 155 PRO A C 1
ATOM 1215 O O . PRO A 1 155 ? -16.410 2.560 15.446 1.00 95.81 155 PRO A O 1
ATOM 1218 N N . SER A 1 156 ? -15.815 1.584 17.370 1.00 94.31 156 SER A N 1
ATOM 1219 C CA . SER A 1 156 ? -17.193 1.326 17.803 1.00 94.31 156 SER A CA 1
ATOM 1220 C C . SER A 1 156 ? -17.986 2.610 18.025 1.00 94.31 156 SER A C 1
ATOM 1222 O O . SER A 1 156 ? -19.182 2.642 17.757 1.00 94.31 156 SER A O 1
ATOM 1224 N N . ARG A 1 157 ? -17.344 3.666 18.543 1.00 93.50 157 ARG A N 1
ATOM 1225 C CA . ARG A 1 157 ? -18.004 4.964 18.710 1.00 93.50 157 ARG A CA 1
ATOM 1226 C C . ARG A 1 157 ? -18.161 5.665 17.367 1.00 93.50 157 ARG A C 1
ATOM 1228 O O . ARG A 1 157 ? -19.207 6.248 17.158 1.00 93.50 157 ARG A O 1
ATOM 1235 N N . TYR A 1 158 ? -17.169 5.574 16.482 1.00 94.56 158 TYR A N 1
ATOM 1236 C CA . TYR A 1 158 ? -17.227 6.107 15.121 1.00 94.56 158 TYR A CA 1
ATOM 1237 C C . TYR A 1 158 ? -18.438 5.573 14.354 1.00 94.56 158 TYR A C 1
ATOM 1239 O O . TYR A 1 158 ? -19.198 6.367 13.826 1.00 94.56 158 TYR A O 1
ATOM 1247 N N . ARG A 1 159 ? -18.678 4.254 14.389 1.00 93.75 159 ARG A N 1
ATOM 1248 C CA . ARG A 1 159 ? -19.854 3.634 13.754 1.00 93.75 159 ARG A CA 1
ATOM 1249 C C . ARG A 1 159 ? -21.181 4.254 14.204 1.00 93.75 159 ARG A C 1
ATOM 1251 O O . ARG A 1 159 ? -22.037 4.514 13.379 1.00 93.75 159 ARG A O 1
ATOM 1258 N N . ARG A 1 160 ? -21.327 4.529 15.502 1.00 88.75 160 ARG A N 1
ATOM 1259 C CA . ARG A 1 160 ? -22.553 5.117 16.069 1.00 88.75 160 ARG A CA 1
ATOM 1260 C C . ARG A 1 160 ? -22.734 6.608 15.766 1.00 88.75 160 ARG A C 1
ATOM 1262 O O . ARG A 1 160 ? -23.757 7.167 16.132 1.00 88.75 160 ARG A O 1
ATOM 1269 N N . LEU A 1 161 ? -21.729 7.282 15.197 1.00 80.31 161 LEU A N 1
ATOM 1270 C CA . LEU A 1 161 ? -21.834 8.705 14.851 1.00 80.31 161 LEU A CA 1
ATOM 1271 C C . LEU A 1 161 ? -22.518 8.935 13.496 1.00 80.31 161 LEU A C 1
ATOM 1273 O O . LEU A 1 161 ? -22.983 10.045 13.273 1.00 80.31 161 LEU A O 1
ATOM 1277 N N . ASP A 1 162 ? -22.600 7.916 12.635 1.00 59.78 162 ASP A N 1
ATOM 1278 C CA . ASP A 1 162 ? -23.277 7.983 11.329 1.00 59.78 162 ASP A CA 1
ATOM 1279 C C . ASP A 1 162 ? -24.745 7.485 11.382 1.00 59.78 162 ASP A C 1
ATOM 1281 O O . ASP A 1 162 ? -25.386 7.345 10.347 1.00 59.78 162 ASP A O 1
ATOM 1285 N N . GLU A 1 163 ? -25.291 7.221 12.578 1.00 51.72 163 GLU A N 1
ATOM 1286 C CA . GLU A 1 163 ? -26.695 6.815 12.808 1.00 51.72 163 GLU A CA 1
ATOM 1287 C C . GLU A 1 163 ? -27.639 8.012 13.096 1.00 51.72 163 GLU A C 1
ATOM 1289 O O . GLU A 1 163 ? -28.694 7.831 13.705 1.00 51.72 163 GLU A O 1
ATOM 1294 N N . VAL A 1 164 ? -27.275 9.236 12.682 1.00 39.69 164 VAL A N 1
ATOM 1295 C CA . VAL A 1 164 ? -28.107 10.457 12.805 1.00 39.69 164 VAL A CA 1
ATOM 1296 C C . VAL A 1 164 ? -28.510 10.984 11.437 1.00 39.69 164 VAL A C 1
ATOM 1298 O O . VAL A 1 164 ? -27.610 11.124 10.580 1.00 39.69 164 VAL A O 1
#

Sequence (164 aa):
MAAAARSTTTEDPTSPVRKLVVPDPSSSVRWHEHDWPHPLARWHYHPEVEVHLIRESSGTVMAGDWAGPFGPGHLSIMGSRLPHNWISHPNAFSRLFAKATGVGFNRTGTRMRLTEACRLLRGTDLPVSDICYRVGFTNLSNINRHFRATTGTTPSRYRRLDEV

Foldseek 3Di:
DDDPPDPPPVPQLLDAAEDDDDDDPVDPDDDDDDDPPDPVQAFHAYQDKDKDADAAAWAWKDWQLDIDIDGHGDIDIHHGRTTIHTDRDHVCVQVVSCVRRVDGSNLSSLVSLLVVLLVDLAPHPDPNQVSCVVSPHPDQVVNQVSNCVVVVHGSVVSSVVNVD

Solvent-accessible surface area (backbone atoms only — not comparable to full-atom values): 9908 Å² total; per-residue (Å²): 138,84,80,79,78,79,82,75,74,76,73,60,59,61,57,57,43,78,54,86,77,82,84,49,99,90,46,100,74,87,87,87,87,83,74,84,92,39,94,80,56,38,64,21,25,35,78,59,71,46,78,48,73,33,80,78,54,46,18,36,38,36,48,63,72,46,70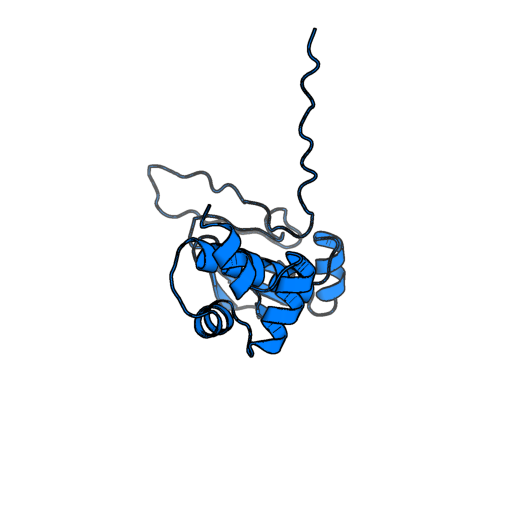,47,80,46,35,56,72,40,70,48,76,42,57,59,54,46,34,32,34,58,42,78,43,66,95,40,47,69,62,50,45,23,69,73,24,76,44,51,64,71,59,44,24,51,48,53,30,46,54,51,39,53,52,46,48,74,75,44,89,69,52,70,70,55,46,33,51,74,44,72,35,96,45,67,70,60,45,41,54,52,38,26,76,73,70,75,39,43,67,76,58,51,43,63,67,74,77,116

Nearest PDB structures (foldseek):
  6swi-assembly1_A  TM=9.469E-01  e=3.090E-04  Geobacillus stearothermophilus
  3w6v-assembly1_A  TM=9.625E-01  e=1.036E-03  Streptomyces griseus
  3lsg-assembly1_A  TM=9.630E-01  e=1.320E-03  Fusobacterium nucleatum subsp. nucleatum
  4fe7-assembly1_A-2  TM=8.139E-01  e=3.924E-03  Escherichia coli
  3mkl-assembly2_B  TM=8.961E-01  e=1.166E-02  Escherichia coli K-12

Secondary structure (DSSP, 8-state):
------------TTSPEEP--PPBTTBS-------SS-TTSSSEE-SS-EEEE-SS--EEEEETTEEEEE-TT-EEEE-TT--EEEES-GGGHHHHHHHHHSS-HHHHHHHHHHHHHHHHHHH----HHHHHHHTT-SSHHHHHHHHHHHHSS-HHHHHTTS--

Radius of gyration: 18.67 Å; Cα contacts (8 Å, |Δi|>4): 208; chains: 1; bounding box: 47×52×50 Å